Protein AF-A0A099S593-F1 (afdb_monomer_lite)

Secondary structure (DSSP, 8-state):
--GGGS-HHHHHHHHHHHHHHHHHHHHHHHHHHHHTTT---HHHHHHHHHHHHHHHHHHHHHHHHHHHHHHT--

Foldseek 3Di:
DDLLPDDLVVLVVVLVVLVVVLVVLVVVVVVVCVVVVRDDDPVVVVVSVVVNVVSVVVNVVSVVSNVVVVVPDD

pLDDT: mean 90.49, std 9.71, range [55.09, 98.44]

Structure (mmCIF, N/CA/C/O backbone):
data_AF-A0A099S593-F1
#
_entry.id   AF-A0A099S593-F1
#
loop_
_atom_site.group_PDB
_atom_site.id
_atom_site.type_symbol
_atom_site.label_atom_id
_atom_site.label_alt_id
_atom_site.label_comp_id
_atom_site.label_asym_id
_atom_site.label_entity_id
_atom_site.label_seq_id
_atom_site.pdbx_PDB_ins_code
_atom_site.Cartn_x
_atom_site.Cartn_y
_atom_site.Cartn_z
_atom_site.occupancy
_atom_site.B_iso_or_equiv
_atom_site.auth_seq_id
_atom_site.auth_comp_id
_atom_site.auth_asym_id
_atom_site.auth_atom_id
_atom_site.pdbx_PDB_model_num
ATOM 1 N N . MET A 1 1 ? -1.644 15.708 7.198 1.00 63.03 1 MET A N 1
ATOM 2 C CA . MET A 1 1 ? -2.911 15.116 7.679 1.00 63.03 1 MET A CA 1
ATOM 3 C C . MET A 1 1 ? -2.580 14.206 8.844 1.00 63.03 1 MET A C 1
ATOM 5 O O . MET A 1 1 ? -1.681 13.386 8.698 1.00 63.03 1 MET A O 1
ATOM 9 N N . ASN A 1 2 ? -3.233 14.390 9.986 1.00 84.06 2 ASN A N 1
ATOM 10 C CA . ASN A 1 2 ? -2.958 13.624 11.194 1.00 84.06 2 ASN A CA 1
ATOM 11 C C . ASN A 1 2 ? -3.885 12.398 11.239 1.00 84.06 2 ASN A C 1
ATOM 13 O O . ASN A 1 2 ? -5.100 12.546 11.155 1.00 84.06 2 ASN A O 1
ATOM 17 N N . ILE A 1 3 ? -3.327 11.186 11.298 1.00 86.44 3 ILE A N 1
ATOM 18 C CA . ILE A 1 3 ? -4.114 9.939 11.221 1.00 86.44 3 ILE A CA 1
ATOM 19 C C . ILE A 1 3 ? -5.000 9.7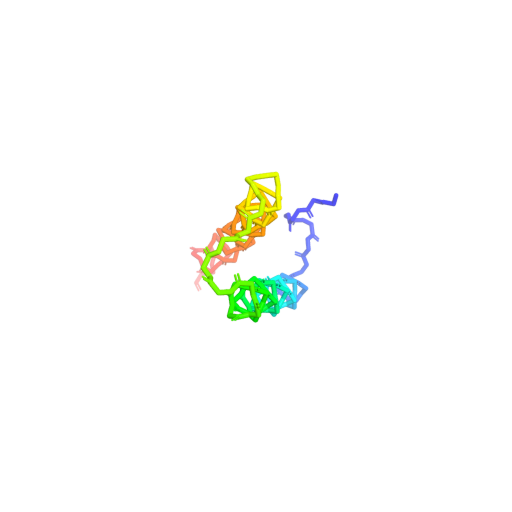85 12.466 1.00 86.44 3 ILE A C 1
ATOM 21 O O . ILE A 1 3 ? -6.141 9.341 12.360 1.00 86.44 3 ILE A O 1
ATOM 25 N N . SER A 1 4 ? -4.516 10.234 13.623 1.00 86.75 4 SER A N 1
ATOM 26 C CA . SER A 1 4 ? -5.231 10.139 14.897 1.00 86.75 4 SER A CA 1
ATOM 27 C C . SER A 1 4 ? -6.487 11.020 14.965 1.00 86.75 4 SER A C 1
ATOM 29 O O . SER A 1 4 ? -7.363 10.764 15.783 1.00 86.75 4 SER A O 1
ATOM 31 N N . GLU A 1 5 ? -6.624 12.017 14.085 1.00 91.75 5 GLU A N 1
ATOM 32 C CA . GLU A 1 5 ? -7.800 12.902 14.014 1.00 91.75 5 GLU A CA 1
ATOM 33 C C . GLU A 1 5 ? -8.950 12.315 13.173 1.00 91.75 5 GLU A C 1
ATOM 35 O O . GLU A 1 5 ? -10.065 12.830 13.204 1.00 91.75 5 GLU A O 1
ATOM 40 N N . LEU A 1 6 ? -8.707 11.239 12.415 1.00 91.56 6 LEU A N 1
ATOM 41 C CA . LEU A 1 6 ? -9.722 10.625 11.556 1.00 91.56 6 LEU A CA 1
ATOM 42 C C . LEU A 1 6 ? -10.714 9.782 12.364 1.00 91.56 6 LEU A C 1
ATOM 44 O O . LEU A 1 6 ? -10.352 9.154 13.363 1.00 91.56 6 LEU A O 1
ATOM 48 N N . SER A 1 7 ? -11.965 9.704 11.903 1.00 93.62 7 SER A N 1
ATOM 49 C CA . SER A 1 7 ? -12.951 8.774 12.462 1.00 93.62 7 SER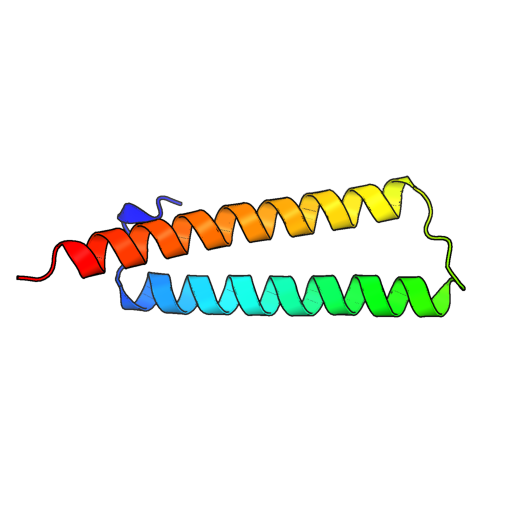 A CA 1
ATOM 50 C C . SER A 1 7 ? -12.582 7.319 12.137 1.00 93.62 7 SER A C 1
ATOM 52 O O . SER A 1 7 ? -11.821 7.046 11.210 1.00 93.62 7 SER A O 1
ATOM 54 N N . TYR A 1 8 ? -13.141 6.350 12.870 1.00 92.94 8 TYR A N 1
ATOM 55 C CA . TYR A 1 8 ? -12.924 4.928 12.564 1.00 92.94 8 TYR A CA 1
ATOM 56 C C . TYR A 1 8 ? -13.390 4.562 11.141 1.00 92.94 8 TYR A C 1
ATOM 58 O O . TYR A 1 8 ? -12.733 3.789 10.445 1.00 92.94 8 TYR A O 1
ATOM 66 N N . GLN A 1 9 ? -14.502 5.146 10.680 1.00 94.06 9 GLN A N 1
ATOM 67 C CA . GLN A 1 9 ? -14.999 4.940 9.318 1.00 94.06 9 GLN A CA 1
ATOM 68 C C . GLN A 1 9 ? -14.045 5.529 8.276 1.00 94.06 9 GLN A C 1
ATOM 70 O O . GLN A 1 9 ? -13.757 4.874 7.277 1.00 94.06 9 GLN A O 1
ATOM 75 N N . ASP A 1 10 ? -13.517 6.730 8.518 1.00 95.56 10 ASP A N 1
ATOM 76 C CA . ASP A 1 10 ? -12.577 7.371 7.595 1.00 95.56 10 ASP A CA 1
ATOM 77 C C . ASP A 1 10 ? -11.227 6.656 7.562 1.00 95.56 10 ASP A C 1
ATOM 79 O O . ASP A 1 10 ? -10.624 6.553 6.498 1.00 95.56 10 ASP A O 1
ATOM 83 N N . LEU A 1 11 ? -10.774 6.095 8.687 1.00 95.88 11 LEU A N 1
ATOM 84 C CA . LEU A 1 11 ? -9.591 5.233 8.725 1.00 95.88 11 LEU A CA 1
ATOM 85 C C . LEU A 1 11 ? -9.779 3.966 7.893 1.00 95.88 11 LEU A C 1
ATOM 87 O O . LEU A 1 11 ? -8.880 3.616 7.136 1.00 95.88 11 LEU A O 1
ATOM 91 N N . ASN A 1 12 ? -10.936 3.304 7.983 1.00 96.25 12 ASN A N 1
ATOM 92 C CA . ASN A 1 12 ? -11.216 2.129 7.155 1.00 96.25 12 ASN A CA 1
ATOM 93 C C . ASN A 1 12 ? -11.292 2.481 5.668 1.00 96.25 12 ASN A C 1
ATOM 95 O O . ASN A 1 12 ? -10.685 1.792 4.854 1.00 96.25 12 ASN A O 1
ATOM 99 N N . LYS A 1 13 ? -11.972 3.578 5.309 1.00 97.31 13 LYS A N 1
ATOM 100 C CA . LYS A 1 13 ? -11.997 4.069 3.921 1.00 97.31 13 LYS A CA 1
ATOM 101 C C . LYS A 1 13 ? -10.591 4.379 3.421 1.00 97.31 13 LYS A C 1
ATOM 103 O O . LYS A 1 13 ? -10.222 3.958 2.335 1.00 97.31 13 LYS A O 1
ATOM 108 N N . LYS A 1 14 ? -9.790 5.079 4.227 1.00 96.25 14 LYS A N 1
ATOM 109 C CA . LYS A 1 14 ? -8.401 5.401 3.893 1.00 96.25 14 LYS A CA 1
ATOM 110 C C . LYS A 1 14 ? -7.551 4.142 3.740 1.00 96.25 14 LYS A C 1
ATOM 112 O O . LYS A 1 14 ? -6.720 4.099 2.844 1.00 96.25 14 LYS A O 1
ATOM 117 N N . LEU A 1 15 ? -7.748 3.140 4.596 1.00 97.44 15 LEU A N 1
ATOM 118 C CA . LEU A 1 15 ? -7.055 1.861 4.491 1.00 97.44 15 LEU A CA 1
ATOM 119 C C . LEU A 1 15 ? -7.396 1.155 3.178 1.00 97.44 15 LEU A C 1
ATOM 121 O O . LEU A 1 15 ? -6.477 0.704 2.511 1.00 97.44 15 LEU A O 1
ATOM 125 N N . GLN A 1 16 ? -8.679 1.086 2.809 1.00 98.12 16 GLN A N 1
ATOM 126 C CA . GLN A 1 16 ? -9.097 0.491 1.535 1.00 98.12 16 GLN A CA 1
ATOM 127 C C . GLN A 1 16 ? -8.483 1.235 0.349 1.00 98.12 16 GLN A C 1
ATOM 129 O O . GLN A 1 16 ? -7.784 0.615 -0.433 1.00 98.12 16 GLN A O 1
ATOM 134 N N . LEU A 1 17 ? -8.588 2.567 0.306 1.00 98.12 17 LEU A N 1
ATOM 135 C CA . LEU A 1 17 ? -7.989 3.365 -0.771 1.00 98.12 17 LEU A CA 1
ATOM 136 C C . LEU A 1 17 ? -6.480 3.126 -0.931 1.00 98.12 17 LEU A C 1
ATOM 138 O O . LEU A 1 17 ? -5.989 3.036 -2.046 1.00 98.12 17 LEU A O 1
ATOM 142 N N . LEU A 1 18 ? -5.740 3.018 0.177 1.00 98.19 18 LEU A N 1
ATOM 143 C CA . LEU A 1 18 ? -4.302 2.738 0.131 1.00 98.19 18 LEU A CA 1
ATOM 144 C C . LEU A 1 18 ? -3.987 1.306 -0.326 1.00 98.19 18 LEU A C 1
ATOM 146 O O . LEU A 1 18 ? -2.924 1.078 -0.896 1.00 98.19 18 LEU A O 1
ATOM 150 N N . LEU A 1 19 ? -4.856 0.341 -0.012 1.00 98.44 19 LEU A N 1
ATOM 151 C CA . LEU A 1 19 ? -4.712 -1.042 -0.466 1.00 98.44 19 LEU A CA 1
ATOM 152 C C . LEU A 1 19 ? -4.999 -1.150 -1.965 1.00 98.44 19 LEU A C 1
ATOM 154 O O . LEU A 1 19 ? -4.199 -1.764 -2.661 1.00 98.44 19 LEU A O 1
ATOM 158 N N . ASP A 1 20 ? -6.060 -0.496 -2.437 1.00 98.44 20 ASP A N 1
ATOM 159 C CA . ASP A 1 20 ? -6.416 -0.422 -3.856 1.00 98.44 20 ASP A CA 1
ATOM 160 C C . ASP A 1 20 ? -5.276 0.236 -4.655 1.00 98.44 20 ASP A C 1
ATOM 162 O O . ASP A 1 20 ? -4.796 -0.318 -5.638 1.00 98.44 20 ASP A O 1
ATOM 166 N N . GLU A 1 21 ? -4.745 1.366 -4.172 1.00 98.25 21 GLU A N 1
ATOM 167 C CA . GLU A 1 21 ? -3.609 2.058 -4.802 1.00 98.25 21 GLU A CA 1
ATOM 168 C C . GLU A 1 21 ? -2.340 1.187 -4.836 1.00 98.25 21 GLU A C 1
ATOM 170 O O . GLU A 1 21 ? -1.578 1.212 -5.804 1.00 98.25 21 GLU A O 1
ATOM 175 N N . LEU A 1 22 ? -2.099 0.392 -3.787 1.00 98.38 22 LEU A N 1
ATOM 176 C CA . LEU A 1 22 ? -0.977 -0.544 -3.762 1.00 98.38 22 LEU A CA 1
ATOM 177 C C . LEU A 1 22 ? -1.158 -1.675 -4.782 1.00 98.38 22 LEU A C 1
ATOM 179 O O . LEU A 1 22 ? -0.187 -2.035 -5.447 1.00 98.38 22 LEU A O 1
ATOM 183 N N . GLU A 1 23 ? -2.364 -2.230 -4.892 1.00 98.12 23 GLU A N 1
ATOM 184 C CA . GLU A 1 23 ? -2.693 -3.272 -5.867 1.00 98.12 23 GLU A CA 1
ATOM 185 C C . GLU A 1 23 ? -2.509 -2.752 -7.295 1.00 98.12 23 GLU A C 1
ATOM 187 O O . GLU A 1 23 ? -1.743 -3.342 -8.059 1.00 98.12 23 GLU A O 1
ATOM 192 N N . GLU A 1 24 ? -3.092 -1.595 -7.618 1.00 98.00 24 GLU A N 1
ATOM 193 C CA . GLU A 1 24 ? -2.946 -0.947 -8.926 1.00 98.00 24 GLU A CA 1
ATOM 194 C C . GLU A 1 24 ? -1.468 -0.725 -9.294 1.00 98.00 24 GLU A C 1
ATOM 196 O O . GLU A 1 24 ? -1.041 -1.028 -10.411 1.00 98.00 24 GLU A O 1
ATOM 201 N N . LEU A 1 25 ? -0.649 -0.259 -8.346 1.00 97.00 25 LEU A N 1
ATOM 202 C CA . LEU A 1 25 ? 0.777 -0.019 -8.574 1.00 97.00 25 LEU A CA 1
ATOM 203 C C . LEU A 1 25 ? 1.575 -1.318 -8.783 1.00 97.00 25 LEU A C 1
ATOM 205 O O . LEU A 1 25 ? 2.491 -1.377 -9.614 1.00 97.00 25 LEU A O 1
ATOM 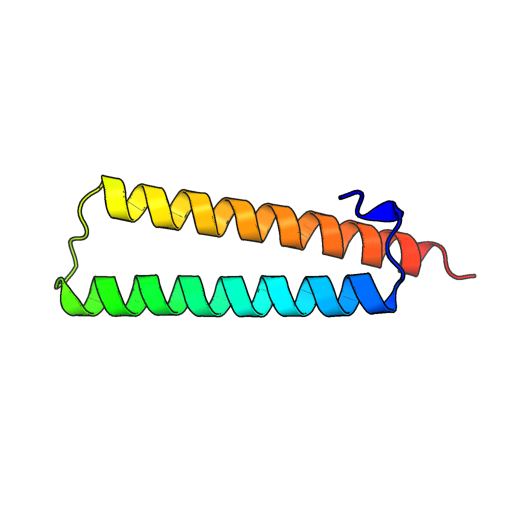209 N N . GLU A 1 26 ? 1.266 -2.371 -8.022 1.00 95.62 26 GLU A N 1
ATOM 210 C CA . GLU A 1 26 ? 1.902 -3.683 -8.176 1.00 95.62 26 GLU A CA 1
ATOM 211 C C . GLU A 1 26 ? 1.504 -4.344 -9.513 1.00 95.62 26 GLU A C 1
ATOM 213 O O . GLU A 1 26 ? 2.361 -4.946 -10.181 1.00 95.62 26 GLU A O 1
ATOM 218 N N . GLU A 1 27 ? 0.255 -4.167 -9.953 1.00 95.62 27 GLU A N 1
ATOM 219 C CA . GLU A 1 27 ? -0.227 -4.578 -11.273 1.00 95.62 27 GLU A CA 1
ATOM 220 C C . GLU A 1 27 ? 0.463 -3.817 -12.406 1.00 95.62 27 GLU A C 1
ATOM 222 O O . GLU A 1 27 ? 0.974 -4.449 -13.339 1.00 95.62 27 GLU A O 1
ATOM 227 N N . GLU A 1 28 ? 0.556 -2.488 -12.312 1.00 94.06 28 GLU A N 1
ATOM 228 C CA . GLU A 1 28 ? 1.249 -1.651 -13.294 1.00 94.06 28 GLU A CA 1
ATOM 229 C C . GLU A 1 28 ? 2.705 -2.101 -13.449 1.00 94.06 28 GLU A C 1
ATOM 231 O O . GLU A 1 28 ? 3.163 -2.405 -14.556 1.00 94.06 28 GLU A O 1
ATOM 236 N N . ARG A 1 29 ? 3.428 -2.248 -12.331 1.00 92.12 29 ARG A N 1
ATOM 237 C CA . ARG A 1 29 ? 4.814 -2.733 -12.327 1.00 92.12 29 ARG A CA 1
ATOM 238 C C . ARG A 1 29 ? 4.931 -4.099 -13.008 1.00 92.12 29 ARG A C 1
ATOM 240 O O . ARG A 1 29 ? 5.865 -4.326 -13.779 1.00 92.12 29 ARG A O 1
ATOM 247 N N . SER A 1 30 ? 4.008 -5.018 -12.722 1.00 89.88 30 SER A N 1
ATOM 248 C CA . SER A 1 30 ? 3.973 -6.360 -13.318 1.00 89.88 30 SER A CA 1
ATOM 249 C C . SER A 1 30 ? 3.729 -6.308 -14.827 1.00 89.88 30 SER A C 1
ATOM 251 O O . SER A 1 30 ? 4.425 -6.979 -15.595 1.00 89.88 30 SER A O 1
ATOM 253 N N . PHE A 1 31 ? 2.778 -5.487 -15.269 1.00 90.62 31 PHE A N 1
ATOM 254 C CA . PHE A 1 31 ? 2.467 -5.289 -16.680 1.00 90.62 31 PHE A CA 1
ATOM 255 C C . PHE A 1 31 ? 3.662 -4.718 -17.443 1.00 90.62 31 PHE A C 1
ATOM 257 O O . PHE A 1 31 ? 4.069 -5.269 -18.469 1.00 90.62 31 PHE A O 1
ATOM 264 N N . VAL A 1 32 ? 4.288 -3.677 -16.898 1.00 87.44 32 VAL A N 1
ATOM 265 C CA . VAL A 1 32 ? 5.465 -3.047 -17.493 1.00 87.44 32 VAL A CA 1
ATOM 266 C C . VAL A 1 32 ? 6.633 -4.040 -17.593 1.00 87.44 32 VAL A C 1
ATOM 268 O O . VAL A 1 32 ? 7.256 -4.144 -18.648 1.00 87.44 32 VAL A O 1
ATOM 271 N N . LEU A 1 33 ? 6.899 -4.839 -16.550 1.00 82.75 33 LEU A N 1
ATOM 272 C CA . LEU A 1 33 ? 7.937 -5.884 -16.579 1.00 82.75 33 LEU A CA 1
ATOM 273 C C . LEU A 1 33 ? 7.681 -6.960 -17.644 1.00 82.75 33 LEU A C 1
ATOM 275 O O . LEU A 1 33 ? 8.626 -7.453 -18.268 1.00 82.75 33 LEU A O 1
ATOM 279 N N . LYS A 1 34 ? 6.411 -7.330 -17.858 1.00 85.00 34 LYS A N 1
ATOM 280 C CA . LYS A 1 34 ? 6.013 -8.272 -18.915 1.00 85.00 34 LYS A CA 1
ATOM 281 C C . LYS A 1 34 ? 6.243 -7.678 -20.305 1.00 85.00 34 LYS A C 1
ATOM 283 O O . LYS A 1 34 ? 6.722 -8.392 -21.182 1.00 85.00 34 LYS A O 1
ATOM 288 N N . GLN A 1 35 ? 5.946 -6.392 -20.507 1.00 81.81 35 GLN A N 1
ATOM 289 C CA . GLN A 1 35 ? 6.153 -5.716 -21.792 1.00 81.81 35 GLN A CA 1
ATOM 290 C C . GLN A 1 35 ? 7.633 -5.541 -22.152 1.00 81.81 35 GLN A C 1
ATOM 292 O O . GLN A 1 35 ? 7.987 -5.649 -23.324 1.00 81.81 35 GLN A O 1
ATOM 297 N N . THR A 1 36 ? 8.505 -5.287 -21.172 1.00 73.56 36 THR A N 1
ATOM 298 C CA . THR A 1 36 ? 9.939 -5.053 -21.422 1.00 73.56 36 THR A CA 1
ATOM 299 C C . THR A 1 36 ? 10.785 -6.327 -21.465 1.00 73.56 36 THR A C 1
ATOM 301 O O . THR A 1 36 ? 11.996 -6.248 -21.671 1.00 73.56 36 THR A O 1
ATOM 304 N N . GLY A 1 37 ? 10.181 -7.508 -21.292 1.00 69.62 37 GLY A N 1
ATOM 305 C CA . GLY A 1 37 ? 10.888 -8.784 -21.414 1.00 69.62 37 GLY A CA 1
ATOM 306 C C . GLY A 1 37 ? 11.964 -9.009 -20.343 1.00 69.62 37 GLY A C 1
ATOM 307 O O . GLY A 1 37 ? 13.003 -9.571 -20.664 1.00 69.62 37 GLY A O 1
ATOM 308 N N . LEU A 1 38 ? 11.691 -8.603 -19.093 1.00 66.69 38 LEU A N 1
ATOM 309 C CA . LEU A 1 38 ? 12.509 -8.687 -17.859 1.00 66.69 38 LEU A CA 1
ATOM 310 C C . LEU A 1 38 ? 13.326 -7.452 -17.452 1.00 66.69 38 LEU A C 1
ATOM 312 O O . LEU A 1 38 ? 13.636 -7.357 -16.262 1.00 66.69 38 LEU A O 1
ATOM 316 N N . HIS A 1 39 ? 13.680 -6.511 -18.334 1.00 69.31 39 HIS A N 1
ATOM 317 C CA . HIS A 1 39 ? 14.564 -5.406 -17.927 1.00 69.31 39 HIS A CA 1
ATOM 318 C C . HIS A 1 39 ? 13.878 -4.041 -17.954 1.00 69.31 39 HIS A C 1
ATOM 320 O O . HIS A 1 39 ? 13.729 -3.403 -18.994 1.00 69.31 39 HIS A O 1
ATOM 326 N N . LEU A 1 40 ? 13.494 -3.570 -16.767 1.00 72.75 40 LEU A N 1
ATOM 327 C CA . LEU A 1 40 ? 13.196 -2.163 -16.541 1.00 72.75 40 LEU A CA 1
ATOM 328 C C . LEU A 1 40 ? 14.496 -1.385 -16.311 1.00 72.75 40 LEU A C 1
ATOM 330 O O . LEU A 1 40 ? 15.385 -1.887 -15.618 1.00 72.75 40 LEU A O 1
ATOM 334 N N . PRO A 1 41 ? 14.606 -0.139 -16.806 1.00 84.00 41 PRO A N 1
ATOM 335 C CA . PRO A 1 41 ? 15.691 0.740 -16.403 1.00 84.00 41 PRO A CA 1
ATOM 336 C C . PRO A 1 41 ? 15.758 0.842 -14.874 1.00 84.00 41 PRO A C 1
ATOM 338 O O . PRO A 1 41 ? 14.736 0.994 -14.204 1.00 84.00 41 PRO A O 1
ATOM 341 N N . GLY A 1 42 ? 16.964 0.800 -14.302 1.00 84.25 42 GLY A N 1
ATOM 342 C CA . GLY A 1 42 ? 17.136 0.770 -12.843 1.00 84.25 42 GLY A CA 1
ATOM 343 C C . GLY A 1 42 ? 16.507 1.960 -12.102 1.00 84.25 42 GLY A C 1
ATOM 344 O O . GLY A 1 42 ? 16.112 1.823 -10.949 1.00 84.25 42 GLY A O 1
ATOM 345 N N . HIS A 1 43 ? 16.362 3.119 -12.754 1.00 86.50 43 HIS A N 1
ATOM 346 C CA . HIS A 1 43 ? 15.647 4.263 -12.179 1.00 86.50 43 HIS A CA 1
ATOM 347 C C . HIS A 1 43 ? 14.130 4.021 -12.095 1.00 86.50 43 HIS A C 1
ATOM 349 O O . HIS A 1 43 ? 13.511 4.409 -11.110 1.00 86.50 43 HIS A O 1
ATOM 355 N N . THR A 1 44 ? 13.542 3.338 -13.082 1.00 88.06 44 THR A N 1
ATOM 356 C CA . THR A 1 44 ? 12.129 2.940 -13.090 1.00 88.06 44 THR A CA 1
ATOM 357 C C . THR A 1 44 ? 11.850 1.912 -11.998 1.00 88.06 44 THR A C 1
ATOM 359 O O . THR A 1 44 ? 10.876 2.050 -11.266 1.00 88.06 44 THR A O 1
ATOM 362 N N . VAL A 1 45 ? 12.739 0.927 -11.825 1.00 87.88 45 VAL A N 1
ATOM 363 C CA . VAL A 1 45 ? 12.635 -0.061 -10.735 1.00 87.88 45 VAL A CA 1
ATOM 364 C C . VAL A 1 45 ? 12.642 0.633 -9.373 1.00 87.88 45 VAL A C 1
ATOM 366 O O . VAL A 1 45 ? 11.728 0.428 -8.579 1.00 87.88 45 VAL A O 1
ATOM 369 N N . LYS A 1 46 ? 13.618 1.518 -9.137 1.00 92.00 46 LYS A N 1
ATOM 370 C CA . LYS A 1 46 ? 13.731 2.274 -7.881 1.00 92.00 46 LYS A CA 1
ATOM 371 C C . LYS A 1 46 ? 12.524 3.167 -7.608 1.00 92.00 46 LYS A C 1
ATOM 373 O O . LYS A 1 46 ? 12.158 3.339 -6.450 1.00 92.00 46 LYS A O 1
ATOM 378 N N . LYS A 1 47 ? 11.916 3.739 -8.654 1.00 93.44 47 LYS A N 1
ATOM 379 C CA . LYS A 1 47 ? 10.691 4.535 -8.529 1.00 93.44 47 LYS A CA 1
ATOM 380 C C . LYS A 1 47 ? 9.550 3.681 -7.970 1.00 93.44 47 LYS A C 1
ATOM 382 O O . LYS A 1 47 ? 9.013 4.026 -6.923 1.00 93.44 47 LYS A O 1
ATOM 387 N N . TYR A 1 48 ? 9.250 2.542 -8.602 1.00 94.38 48 TYR A N 1
ATOM 388 C CA . TYR A 1 48 ? 8.208 1.637 -8.106 1.00 94.38 48 TYR A CA 1
ATOM 389 C C . TYR A 1 48 ? 8.506 1.136 -6.691 1.00 94.38 48 TYR A C 1
ATOM 391 O O . TYR A 1 48 ? 7.614 1.113 -5.853 1.00 94.38 48 TYR A O 1
ATOM 399 N N . GLU A 1 49 ? 9.752 0.760 -6.394 1.00 94.31 49 GLU A N 1
ATOM 400 C CA . GLU A 1 49 ? 10.139 0.319 -5.047 1.00 94.31 49 GLU A CA 1
ATOM 401 C C . GLU A 1 49 ? 9.893 1.404 -3.991 1.00 94.31 49 GLU A C 1
ATOM 403 O O . GLU A 1 49 ? 9.355 1.112 -2.923 1.00 94.31 49 GLU A O 1
ATOM 408 N N . ALA A 1 50 ? 10.246 2.657 -4.290 1.00 96.88 50 ALA A N 1
ATOM 409 C CA . ALA A 1 50 ? 10.029 3.778 -3.383 1.00 96.88 50 ALA A CA 1
ATOM 410 C C . ALA A 1 50 ? 8.535 4.063 -3.158 1.00 96.88 50 ALA A C 1
ATOM 412 O O . ALA A 1 50 ? 8.117 4.275 -2.018 1.00 96.88 50 ALA A O 1
ATOM 413 N N . GLU A 1 51 ? 7.728 4.040 -4.220 1.00 97.44 51 GLU A N 1
ATOM 414 C CA . GLU A 1 51 ? 6.281 4.274 -4.147 1.00 97.44 51 GLU A CA 1
ATOM 415 C C . GLU A 1 51 ? 5.567 3.148 -3.386 1.00 97.44 51 GLU A C 1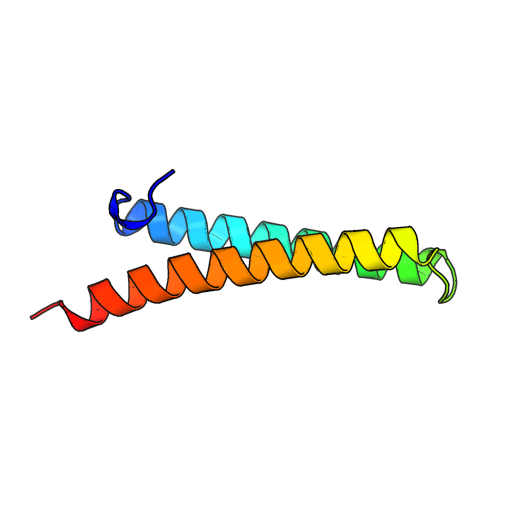
ATOM 417 O O . GLU A 1 51 ? 4.850 3.422 -2.421 1.00 97.44 51 GLU A O 1
ATOM 422 N N . ILE A 1 52 ? 5.871 1.884 -3.704 1.00 97.38 52 ILE A N 1
ATOM 423 C CA . ILE A 1 52 ? 5.360 0.708 -2.981 1.00 97.38 52 ILE A CA 1
ATOM 424 C C . ILE A 1 52 ? 5.731 0.786 -1.496 1.00 97.38 52 ILE A C 1
ATOM 426 O O . ILE A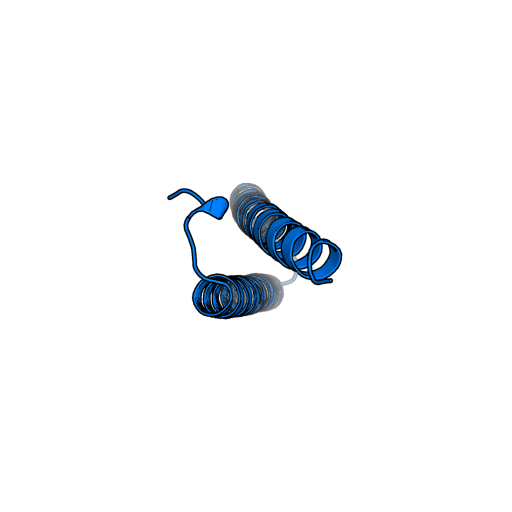 1 52 ? 4.892 0.543 -0.626 1.00 97.38 52 ILE A O 1
ATOM 430 N N . GLN A 1 53 ? 6.980 1.136 -1.176 1.00 97.94 53 GLN A N 1
ATOM 431 C CA . GLN A 1 53 ? 7.426 1.237 0.212 1.00 97.94 53 GLN A CA 1
ATOM 432 C C . GLN A 1 53 ? 6.717 2.374 0.963 1.00 97.94 53 GLN A C 1
ATOM 434 O O . GLN A 1 53 ? 6.376 2.221 2.140 1.00 97.94 53 GLN A O 1
ATOM 439 N N . SER A 1 54 ? 6.465 3.501 0.294 1.00 97.69 54 SER A N 1
ATOM 440 C CA . SER A 1 54 ? 5.700 4.624 0.846 1.00 97.69 54 SER A CA 1
ATOM 441 C C . SER A 1 54 ? 4.252 4.226 1.160 1.00 97.69 54 SER A C 1
ATOM 443 O O . SER A 1 54 ? 3.756 4.499 2.262 1.00 97.69 54 SER A O 1
ATOM 445 N N . LEU A 1 55 ? 3.596 3.512 0.238 1.00 98.00 55 LEU A N 1
ATOM 446 C CA . LEU A 1 55 ? 2.239 2.995 0.427 1.00 98.00 55 LEU A CA 1
ATOM 447 C C . LEU A 1 55 ? 2.180 1.988 1.572 1.00 98.00 55 LEU A C 1
ATOM 449 O O . LEU A 1 55 ? 1.389 2.167 2.496 1.00 98.00 55 LEU A O 1
ATOM 453 N N . LYS A 1 56 ? 3.086 1.003 1.598 1.00 98.12 56 LYS A N 1
ATOM 454 C CA . LYS A 1 56 ? 3.180 0.020 2.691 1.00 98.12 56 LYS A CA 1
ATOM 455 C C . LYS A 1 56 ? 3.399 0.699 4.042 1.00 98.12 56 LYS A C 1
ATOM 457 O O . LYS A 1 56 ? 2.709 0.378 5.006 1.00 98.12 56 LYS A O 1
ATOM 462 N N . SER A 1 57 ? 4.277 1.701 4.115 1.00 97.94 57 SER A N 1
ATOM 463 C CA . SER A 1 57 ? 4.475 2.486 5.342 1.00 97.94 57 SER A CA 1
ATOM 464 C C . SER A 1 57 ? 3.202 3.220 5.782 1.00 97.94 57 SER A C 1
ATOM 466 O O . SER A 1 57 ? 2.891 3.276 6.973 1.00 97.94 57 SER A O 1
ATOM 468 N N . SER A 1 58 ? 2.449 3.777 4.835 1.00 97.19 58 SER A N 1
ATOM 469 C CA . SER A 1 58 ? 1.195 4.481 5.117 1.00 97.19 58 SER A CA 1
ATOM 470 C C . SER A 1 58 ? 0.088 3.528 5.575 1.00 97.19 58 SER A C 1
ATOM 472 O O . SER A 1 58 ? -0.604 3.826 6.549 1.00 97.19 58 SER A O 1
ATOM 474 N N . ILE A 1 59 ? -0.027 2.362 4.937 1.00 97.81 59 ILE A N 1
ATOM 475 C CA . ILE A 1 59 ? -0.949 1.284 5.312 1.00 97.81 59 ILE A CA 1
ATOM 476 C C . ILE A 1 59 ? -0.677 0.831 6.745 1.00 97.81 59 ILE A C 1
ATOM 478 O O . ILE A 1 59 ? -1.602 0.779 7.554 1.00 97.81 59 ILE A O 1
ATOM 482 N N . GLU A 1 60 ? 0.583 0.559 7.089 1.00 97.69 60 GLU A N 1
ATOM 483 C CA . GLU A 1 60 ? 0.939 0.084 8.428 1.00 97.69 60 GLU A CA 1
ATOM 484 C C . GLU A 1 60 ? 0.625 1.115 9.517 1.00 97.69 60 GLU A C 1
ATOM 486 O O . GLU A 1 60 ? 0.145 0.750 10.591 1.00 97.69 60 GLU A O 1
ATOM 491 N N . LYS A 1 61 ? 0.791 2.413 9.235 1.00 96.56 61 LYS A N 1
ATOM 492 C CA . LYS A 1 61 ? 0.379 3.479 10.164 1.00 96.56 61 LYS A CA 1
ATOM 493 C C . LYS A 1 61 ? -1.132 3.480 10.401 1.00 96.56 61 LYS A C 1
ATOM 495 O O . LYS A 1 61 ? -1.566 3.572 11.546 1.00 96.56 61 LYS A O 1
ATOM 500 N N . VAL A 1 62 ? -1.931 3.361 9.338 1.00 97.00 62 VAL A N 1
ATOM 501 C CA . VAL A 1 62 ? -3.400 3.331 9.444 1.00 97.00 62 VAL A CA 1
ATOM 502 C C . VAL A 1 62 ? -3.874 2.062 10.159 1.00 97.00 62 VAL A C 1
ATOM 504 O O . VAL A 1 62 ? -4.722 2.146 11.046 1.00 97.00 62 VAL A O 1
ATOM 507 N N . LYS A 1 63 ? -3.295 0.897 9.842 1.00 96.44 63 LYS A N 1
ATOM 508 C CA . LYS A 1 63 ? -3.585 -0.364 10.543 1.00 96.44 63 LYS A CA 1
ATOM 509 C C . LYS A 1 63 ? -3.233 -0.291 12.024 1.00 96.44 63 LYS A C 1
ATOM 511 O O . LYS A 1 63 ? -4.035 -0.714 12.849 1.00 96.44 63 LYS A O 1
ATOM 516 N N . SER A 1 64 ? -2.073 0.267 12.366 1.00 95.75 64 SER A N 1
ATOM 517 C CA . SER A 1 64 ? -1.642 0.410 13.761 1.00 95.75 64 SER A CA 1
ATOM 518 C C . SER A 1 64 ? -2.617 1.272 14.564 1.00 95.75 64 SER A C 1
ATOM 520 O O . SER A 1 64 ? -2.988 0.901 15.673 1.00 95.75 64 SER A O 1
ATOM 522 N N . GLU A 1 65 ? -3.093 2.380 13.987 1.00 95.31 65 GLU A N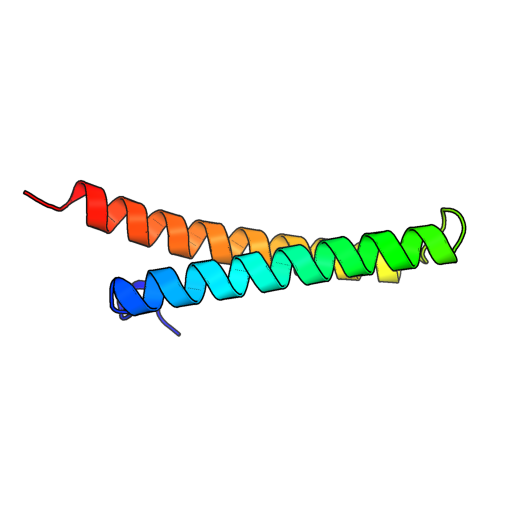 1
ATOM 523 C CA . GLU A 1 65 ? -4.122 3.223 14.607 1.00 95.31 65 GLU A CA 1
ATOM 524 C C . GLU A 1 65 ? -5.449 2.462 14.789 1.00 95.31 65 GLU A C 1
ATOM 526 O O . GLU A 1 65 ? -6.058 2.521 15.856 1.00 95.31 65 GLU A O 1
ATOM 531 N N . LEU A 1 66 ? -5.895 1.714 13.773 1.00 94.50 66 LEU A N 1
ATOM 532 C CA . LEU A 1 66 ? -7.111 0.897 13.861 1.00 94.50 66 LEU A CA 1
ATOM 533 C C . LEU A 1 66 ? -7.006 -0.169 14.962 1.00 94.50 66 LEU A C 1
ATOM 535 O O . LEU A 1 66 ? -7.936 -0.312 15.756 1.00 94.50 66 LEU A O 1
ATOM 539 N N . VAL A 1 67 ? -5.872 -0.871 15.049 1.00 94.50 67 VAL A N 1
ATOM 540 C CA . VAL A 1 67 ? -5.602 -1.871 16.096 1.00 94.50 67 VAL A CA 1
ATOM 541 C C . VAL A 1 67 ? -5.586 -1.222 17.476 1.00 94.50 67 VAL A C 1
ATOM 543 O O . VAL A 1 67 ? -6.209 -1.741 18.397 1.00 94.50 67 VAL A O 1
ATOM 546 N N . LEU A 1 68 ? -4.927 -0.070 17.626 1.00 93.38 68 LEU A N 1
ATOM 547 C CA . LEU A 1 68 ? -4.891 0.661 18.891 1.00 93.38 68 LEU A CA 1
ATOM 548 C C . LEU A 1 68 ? -6.302 1.029 19.365 1.00 93.38 68 LEU A C 1
ATOM 550 O O . LEU A 1 68 ? -6.614 0.877 20.543 1.00 93.38 68 LEU A O 1
ATOM 554 N N . ARG A 1 69 ? -7.185 1.450 18.457 1.00 92.00 69 ARG A N 1
ATOM 555 C CA . ARG A 1 69 ? -8.590 1.731 18.792 1.00 92.00 69 ARG A CA 1
ATOM 556 C C . ARG A 1 69 ? -9.361 0.475 19.177 1.00 92.00 69 ARG A C 1
ATOM 558 O O . ARG A 1 69 ? -10.127 0.528 20.131 1.00 92.00 69 ARG A O 1
ATOM 565 N N . MET A 1 70 ? -9.144 -0.637 18.473 1.00 87.94 70 MET A N 1
ATOM 566 C CA . MET A 1 70 ? -9.773 -1.925 18.787 1.00 87.94 70 MET A CA 1
ATOM 567 C C . MET A 1 70 ? -9.381 -2.443 20.173 1.00 87.94 70 MET A C 1
ATOM 569 O O . MET A 1 70 ? -10.244 -2.896 20.915 1.00 87.94 70 MET A O 1
ATOM 573 N N . SER A 1 71 ? -8.108 -2.315 20.547 1.00 85.31 71 SER A N 1
ATOM 574 C CA . SER A 1 71 ? -7.593 -2.735 21.859 1.00 85.31 71 SER A CA 1
ATOM 575 C C . SER A 1 71 ? -8.059 -1.854 23.025 1.00 85.31 71 SER A C 1
ATOM 577 O O . SER A 1 71 ? -7.919 -2.254 24.175 1.00 85.31 71 SER A O 1
ATOM 579 N N . ASN A 1 72 ? -8.594 -0.662 22.739 1.00 77.81 72 ASN A N 1
ATOM 580 C CA . ASN A 1 72 ? -9.097 0.294 23.729 1.00 77.81 72 ASN A CA 1
ATOM 581 C C . ASN A 1 72 ? -10.636 0.287 23.851 1.00 77.81 72 ASN A C 1
ATOM 583 O O . ASN A 1 72 ? -11.192 1.135 24.552 1.00 77.81 72 ASN A O 1
ATOM 587 N N . LEU A 1 73 ? -11.333 -0.629 23.167 1.00 64.75 73 LEU A N 1
ATOM 588 C CA . LEU A 1 73 ? -12.761 -0.866 23.391 1.00 64.75 73 LEU A CA 1
ATOM 589 C C . LEU A 1 73 ? -12.950 -1.692 24.683 1.00 64.75 73 LEU A C 1
ATOM 591 O O . LEU A 1 73 ? -12.271 -2.709 24.830 1.00 64.75 73 LEU A O 1
ATOM 595 N N . PRO A 1 74 ? -13.815 -1.250 25.619 1.00 55.09 74 PRO A N 1
ATOM 596 C CA . PRO A 1 74 ? -14.103 -1.965 26.864 1.00 55.09 74 PRO A CA 1
ATOM 597 C C . PRO A 1 74 ? -14.883 -3.268 26.651 1.00 55.09 74 PRO A C 1
ATOM 599 O O . PRO A 1 74 ? -15.623 -3.370 25.644 1.00 55.09 74 PRO A O 1
#

Sequence (74 aa):
MNISELSYQDLNKKLQLLLDELEELEEERSFVLKQTGLHLPGHTVKKYEAEIQSLKSSIEKVKSELVLRMSNLP

Radius of gyration: 15.97 Å; chains: 1; bounding box: 32×24×49 Å